Protein AF-A0A8X6XCZ1-F1 (afdb_monomer_lite)

Organism: NCBI:txid2747483

InterPro domains:
  IPR029526 PiggyBac transposable element-derived protein [PF13843] (1-71)
  IPR052638 PiggyBac transposable element-derived [PTHR47055] (13-77)

pLDDT: mean 87.49, std 7.3, range [63.38, 96.12]

Structure (mmCIF, N/CA/C/O backbone):
data_AF-A0A8X6XCZ1-F1
#
_entry.id   AF-A0A8X6XCZ1-F1
#
loop_
_atom_site.group_PDB
_atom_site.id
_atom_site.type_symbol
_atom_site.label_atom_id
_atom_site.label_alt_id
_atom_site.label_comp_id
_atom_site.label_asym_id
_atom_site.label_entity_id
_atom_site.label_seq_id
_atom_site.pdbx_PDB_ins_code
_atom_site.Cartn_x
_atom_site.Cartn_y
_atom_site.Cartn_z
_atom_site.occupancy
_atom_site.B_iso_or_equiv
_atom_site.auth_seq_id
_atom_site.auth_comp_id
_atom_site.auth_asym_id
_atom_site.auth_atom_id
_atom_site.pdbx_PDB_model_num
ATOM 1 N N . MET A 1 1 ?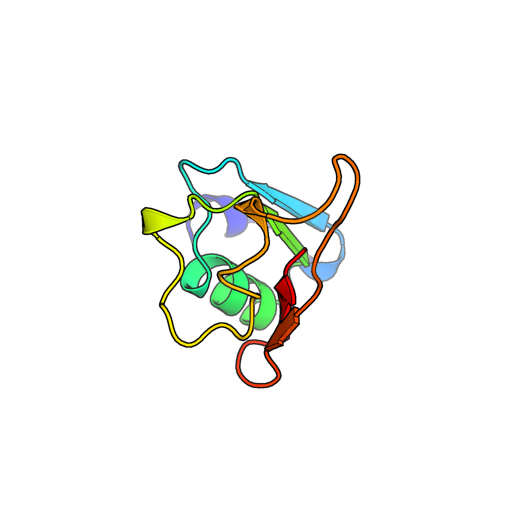 -7.973 8.224 12.418 1.00 69.31 1 MET A N 1
ATOM 2 C CA . MET A 1 1 ? -8.296 8.828 11.103 1.00 69.31 1 MET A CA 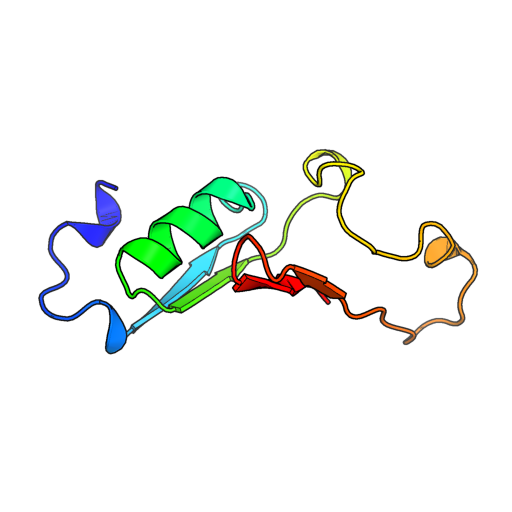1
ATOM 3 C C . MET A 1 1 ? -9.810 9.049 11.001 1.00 69.31 1 MET A C 1
ATOM 5 O O . MET A 1 1 ? -10.543 8.081 11.107 1.00 69.31 1 MET A O 1
ATOM 9 N N . LYS A 1 2 ? -10.307 10.278 10.769 1.00 81.31 2 LYS A N 1
ATOM 10 C CA . LYS A 1 2 ? -11.741 10.629 10.960 1.00 81.31 2 LYS A CA 1
ATOM 11 C C . LYS A 1 2 ? -12.766 9.788 10.194 1.00 81.31 2 LYS A C 1
ATOM 13 O O . LYS A 1 2 ? -13.862 9.547 10.684 1.00 81.31 2 LYS A O 1
ATOM 18 N N . LEU A 1 3 ? -12.420 9.343 8.988 1.00 85.25 3 LEU A N 1
ATOM 19 C CA . LEU A 1 3 ? -13.341 8.588 8.133 1.00 85.25 3 LEU A CA 1
ATOM 20 C C . LEU A 1 3 ? -13.480 7.113 8.541 1.00 85.25 3 LEU A C 1
ATOM 22 O O . LEU A 1 3 ? -14.450 6.479 8.133 1.00 85.25 3 LEU A O 1
ATOM 26 N N . THR A 1 4 ? -12.554 6.570 9.342 1.00 86.38 4 THR A N 1
ATOM 27 C CA . THR A 1 4 ? -12.611 5.177 9.817 1.00 86.38 4 THR A CA 1
ATOM 28 C C . THR A 1 4 ? -13.107 5.004 11.245 1.00 86.38 4 THR A C 1
ATOM 30 O O . THR A 1 4 ? -13.378 3.875 11.643 1.00 86.38 4 THR A O 1
ATOM 33 N N . GLU A 1 5 ? -13.292 6.090 11.998 1.00 85.88 5 GLU A N 1
ATOM 34 C CA . GLU A 1 5 ? -13.572 6.056 13.445 1.00 85.88 5 GLU A CA 1
ATOM 35 C C . GLU A 1 5 ? -14.822 5.248 13.836 1.00 85.88 5 GLU A C 1
ATOM 37 O O . GLU A 1 5 ? -14.911 4.770 14.961 1.00 85.88 5 GLU A O 1
ATOM 42 N N . ASN A 1 6 ? -15.772 5.050 12.917 1.00 86.19 6 ASN A N 1
ATOM 43 C CA . ASN A 1 6 ? -17.022 4.330 13.183 1.00 86.19 6 ASN A CA 1
ATOM 44 C C . ASN A 1 6 ? -17.033 2.876 12.673 1.00 86.19 6 ASN A C 1
ATOM 46 O O . ASN A 1 6 ? -18.078 2.219 12.705 1.00 86.19 6 ASN A O 1
ATOM 50 N N . PHE A 1 7 ? -15.913 2.347 12.170 1.00 88.19 7 PHE A N 1
ATOM 51 C CA . PHE A 1 7 ? -15.865 0.947 11.747 1.00 88.19 7 PHE A CA 1
ATOM 52 C C . PHE A 1 7 ? -15.721 0.014 12.951 1.00 88.19 7 PHE A C 1
ATOM 54 O O . PHE A 1 7 ? -14.655 -0.113 13.537 1.00 88.19 7 PHE A O 1
ATOM 61 N N . VAL A 1 8 ? -16.799 -0.711 13.259 1.00 85.00 8 VAL A N 1
ATOM 62 C CA . VAL A 1 8 ? -16.847 -1.700 14.354 1.00 85.00 8 VAL A CA 1
ATOM 63 C C . VAL A 1 8 ? -15.871 -2.867 14.138 1.00 85.00 8 VAL A C 1
ATOM 65 O O . VAL A 1 8 ? -15.377 -3.442 15.100 1.00 85.00 8 VAL A O 1
ATOM 68 N N . ASN A 1 9 ? -15.580 -3.226 12.881 1.00 90.38 9 ASN A N 1
ATOM 69 C CA . ASN A 1 9 ? -14.609 -4.268 12.542 1.00 90.38 9 ASN A CA 1
ATOM 70 C C . ASN A 1 9 ? -13.740 -3.846 11.338 1.00 90.38 9 ASN A C 1
ATOM 72 O O . ASN A 1 9 ? -14.142 -4.084 10.191 1.00 90.38 9 ASN A O 1
ATOM 76 N N . PRO A 1 10 ? -12.558 -3.254 11.576 1.00 90.06 10 PRO A N 1
ATOM 77 C CA . PRO A 1 10 ? -11.619 -2.833 10.533 1.00 90.06 10 PRO A CA 1
ATOM 78 C C . PRO A 1 10 ? -11.251 -3.932 9.527 1.00 90.06 10 PRO A C 1
ATOM 80 O O . PRO A 1 10 ? -11.269 -3.710 8.317 1.00 90.06 10 PRO A O 1
ATOM 83 N N . SER A 1 11 ? -11.036 -5.156 10.016 1.00 91.00 11 SER A N 1
ATOM 84 C CA . SER A 1 11 ? -10.578 -6.294 9.205 1.00 91.00 11 SER A CA 1
ATOM 85 C C . SER A 1 11 ? -11.610 -6.815 8.192 1.00 91.00 11 SER A C 1
ATOM 87 O O . SER A 1 11 ? -11.258 -7.564 7.271 1.00 91.00 11 SER A O 1
ATOM 89 N N . SER A 1 12 ? -12.880 -6.418 8.360 1.00 93.00 12 SER A N 1
ATOM 90 C CA . SER A 1 12 ? -14.006 -6.807 7.499 1.00 93.00 12 SER A CA 1
ATOM 91 C C . SER A 1 12 ? -14.105 -5.996 6.207 1.00 93.00 12 SER A C 1
ATOM 93 O O . SER A 1 12 ? -14.927 -6.315 5.348 1.00 93.00 12 SER A O 1
ATOM 95 N N . ARG A 1 13 ? -13.302 -4.935 6.064 1.00 89.31 13 ARG A N 1
ATOM 96 C CA . ARG A 1 13 ? -13.355 -4.023 4.919 1.00 89.31 13 ARG A CA 1
ATOM 97 C C . ARG A 1 13 ? -11.969 -3.799 4.333 1.00 89.31 13 ARG A C 1
ATOM 99 O O . ARG A 1 13 ? -10.951 -3.943 5.005 1.00 89.31 13 ARG A O 1
ATOM 106 N N . THR A 1 14 ? -11.955 -3.420 3.062 1.00 94.44 14 THR A N 1
ATOM 107 C CA . THR A 1 14 ? -10.751 -2.974 2.366 1.00 94.44 14 THR A CA 1
ATOM 108 C C . THR A 1 14 ? -10.961 -1.546 1.898 1.00 94.44 14 THR A C 1
ATOM 110 O O . THR A 1 14 ? -12.002 -1.220 1.325 1.00 94.44 14 THR A O 1
ATOM 113 N N . LEU A 1 15 ? -9.995 -0.688 2.201 1.00 95.06 15 LEU A N 1
ATOM 114 C CA . LEU A 1 15 ? -9.993 0.716 1.823 1.00 95.06 15 LEU A CA 1
ATOM 115 C C . LEU A 1 15 ? -9.195 0.894 0.533 1.00 95.06 15 LEU A C 1
ATOM 117 O O . LEU A 1 15 ? -8.107 0.341 0.386 1.00 95.06 15 LEU A O 1
ATOM 121 N N . TYR A 1 16 ? -9.732 1.686 -0.389 1.00 95.50 16 TYR A N 1
ATOM 122 C CA . TYR A 1 16 ? -9.089 1.986 -1.663 1.00 95.50 16 TYR A CA 1
ATOM 123 C C . TYR A 1 16 ? -8.851 3.487 -1.769 1.00 95.50 16 TYR A C 1
ATOM 125 O O . TYR A 1 16 ? -9.781 4.275 -1.590 1.00 95.50 16 TYR A O 1
ATOM 133 N N . PHE A 1 17 ? -7.612 3.877 -2.054 1.00 95.25 17 PHE A N 1
ATOM 134 C CA . PHE A 1 17 ? -7.198 5.274 -2.125 1.00 95.25 17 PHE A CA 1
ATOM 135 C C . PHE A 1 17 ? -6.675 5.629 -3.516 1.00 95.25 17 PHE A C 1
ATOM 137 O O . PHE A 1 17 ? -5.843 4.927 -4.089 1.00 95.25 17 PHE A O 1
ATOM 144 N N . ASP A 1 18 ? -7.121 6.771 -4.031 1.00 94.25 18 ASP A N 1
ATOM 145 C CA . ASP A 1 18 ? -6.452 7.446 -5.143 1.00 94.25 18 ASP A CA 1
ATOM 146 C C . ASP A 1 18 ? -5.122 8.079 -4.675 1.00 94.25 18 ASP A C 1
ATOM 148 O O . ASP A 1 18 ? -4.897 8.325 -3.485 1.00 94.25 18 ASP A O 1
ATOM 152 N N . ASN A 1 19 ? -4.263 8.409 -5.637 1.00 91.56 19 ASN A N 1
ATOM 153 C CA . ASN A 1 19 ? -2.982 9.091 -5.490 1.00 91.56 19 ASN A CA 1
ATOM 154 C C . ASN A 1 19 ? -3.021 10.423 -4.747 1.00 91.56 19 ASN A C 1
ATOM 156 O O . ASN A 1 19 ? -1.974 10.884 -4.286 1.00 91.56 19 ASN A O 1
ATOM 160 N N . PHE A 1 20 ? -4.190 11.052 -4.614 1.00 90.69 20 PHE A N 1
ATO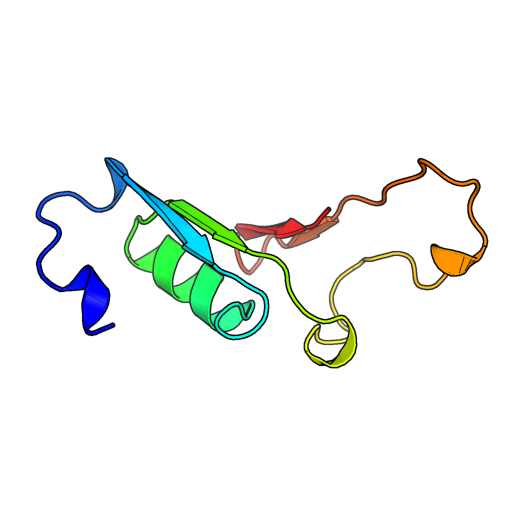M 161 C CA . PHE A 1 20 ? -4.316 12.250 -3.800 1.00 90.69 20 PHE A CA 1
ATOM 162 C C . PHE A 1 20 ? -4.112 11.944 -2.310 1.00 90.69 20 PHE A C 1
ATOM 164 O O . PHE A 1 20 ? -3.363 12.665 -1.645 1.00 90.69 20 PHE A O 1
ATOM 171 N N . PHE A 1 21 ? -4.725 10.861 -1.823 1.00 89.31 21 PHE A N 1
ATOM 172 C CA . PHE A 1 21 ? -4.763 10.489 -0.406 1.00 89.31 21 PHE A CA 1
ATOM 173 C C . PHE A 1 21 ? -3.710 9.446 -0.024 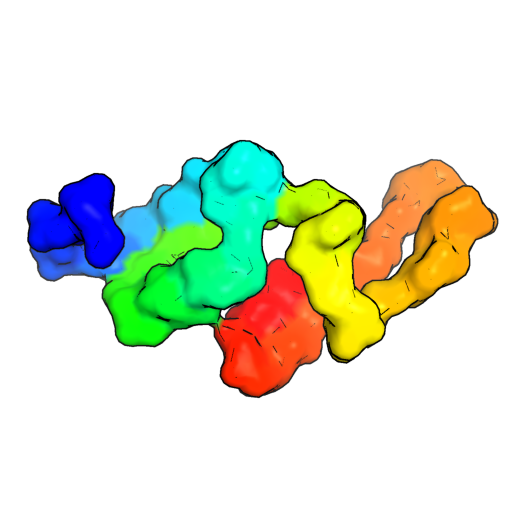1.00 89.31 21 PHE A C 1
ATOM 175 O O . PHE A 1 21 ? -3.298 9.412 1.130 1.00 89.31 21 PHE A O 1
ATOM 182 N N . ALA A 1 22 ? -3.283 8.601 -0.965 1.00 91.62 22 ALA A N 1
ATOM 183 C CA . ALA A 1 22 ? -2.363 7.510 -0.671 1.00 91.62 22 ALA A CA 1
ATOM 184 C C . ALA A 1 22 ? -0.947 8.013 -0.332 1.00 91.62 22 ALA A C 1
ATOM 186 O O . ALA A 1 22 ? -0.329 8.771 -1.089 1.00 91.62 22 ALA A O 1
ATOM 187 N N . SER A 1 23 ? -0.424 7.532 0.793 1.00 91.25 23 SER A N 1
ATOM 188 C CA . SER A 1 23 ? 0.984 7.592 1.185 1.00 91.25 23 SER A CA 1
ATOM 189 C C . SER A 1 23 ? 1.360 6.294 1.896 1.00 91.25 23 SER A C 1
ATOM 191 O O . SER A 1 23 ? 0.490 5.593 2.415 1.00 91.25 23 SER A O 1
ATOM 193 N N . THR A 1 24 ? 2.649 5.969 1.937 1.00 89.81 24 THR A N 1
ATOM 194 C CA . THR A 1 24 ? 3.127 4.768 2.633 1.00 89.81 24 THR A CA 1
ATOM 195 C C . THR A 1 24 ? 2.856 4.840 4.133 1.00 89.81 24 THR A C 1
ATOM 197 O O . THR A 1 24 ? 2.388 3.865 4.708 1.00 89.81 24 THR A O 1
ATOM 200 N N . ASP A 1 25 ? 3.028 6.016 4.745 1.00 90.88 25 ASP A N 1
ATOM 201 C CA . ASP A 1 25 ? 2.735 6.231 6.168 1.00 90.88 25 ASP A CA 1
ATOM 202 C C . ASP A 1 25 ? 1.256 5.994 6.486 1.00 90.88 25 ASP A C 1
ATOM 204 O O . ASP A 1 25 ? 0.928 5.340 7.473 1.00 90.88 25 ASP A O 1
ATOM 208 N N . LEU A 1 26 ? 0.350 6.465 5.618 1.00 92.12 26 LEU A N 1
ATOM 209 C CA . LEU A 1 26 ? -1.083 6.225 5.773 1.00 92.12 26 LEU A CA 1
ATOM 210 C C . LEU A 1 26 ? -1.403 4.728 5.706 1.00 92.12 26 LEU A C 1
ATOM 212 O O . LEU A 1 26 ? -2.160 4.228 6.535 1.00 92.12 26 LEU A O 1
ATOM 216 N N . LEU A 1 27 ? -0.850 4.019 4.716 1.00 92.50 27 LEU A N 1
ATOM 217 C CA . LEU A 1 27 ? -1.086 2.584 4.551 1.00 92.50 27 LEU A CA 1
ATOM 218 C C . LEU A 1 27 ? -0.537 1.784 5.738 1.00 92.50 27 LEU A C 1
ATOM 220 O O . LEU A 1 27 ? -1.221 0.879 6.214 1.00 92.50 27 LEU A O 1
ATOM 224 N N . LYS A 1 28 ? 0.631 2.166 6.265 1.00 92.38 28 LYS A N 1
ATOM 225 C CA . LYS A 1 28 ? 1.209 1.565 7.470 1.00 92.38 28 LYS A CA 1
ATOM 226 C C . LYS A 1 28 ? 0.306 1.762 8.690 1.00 92.38 28 LYS A C 1
ATOM 228 O O . LYS A 1 28 ? -0.069 0.783 9.327 1.00 92.38 28 LYS A O 1
ATOM 233 N N . SER A 1 29 ? -0.118 2.997 8.974 1.00 93.31 29 SER A N 1
ATOM 234 C CA . SER A 1 29 ? -1.014 3.278 10.108 1.00 93.31 29 SER A CA 1
ATOM 235 C C . SER A 1 29 ? -2.361 2.559 9.992 1.00 93.31 29 SER A C 1
ATOM 237 O O . SER A 1 29 ? -2.922 2.115 10.989 1.00 93.31 29 SER A O 1
ATOM 239 N N . LEU A 1 30 ? -2.886 2.393 8.775 1.00 93.38 30 LEU A N 1
ATOM 240 C CA . LEU A 1 30 ? -4.095 1.601 8.540 1.00 93.38 30 LEU A CA 1
ATOM 241 C C . LEU A 1 30 ? -3.890 0.115 8.848 1.00 93.38 30 LEU A C 1
ATOM 243 O O . LEU A 1 30 ? -4.777 -0.501 9.439 1.00 93.38 30 LEU A O 1
ATOM 247 N N . GLY A 1 31 ? -2.738 -0.443 8.474 1.00 92.56 31 GLY A N 1
ATOM 248 C CA . GLY A 1 31 ? -2.356 -1.811 8.822 1.00 92.56 31 GLY A CA 1
ATOM 249 C C . GLY A 1 31 ? -2.250 -2.015 10.335 1.00 92.56 31 GLY A C 1
ATOM 250 O O . GLY A 1 31 ? -2.803 -2.981 10.859 1.00 92.56 31 GLY A O 1
ATOM 251 N N . GLU A 1 32 ? -1.649 -1.059 11.051 1.00 92.69 32 GLU A N 1
ATOM 252 C CA . GLU A 1 32 ? -1.590 -1.040 12.523 1.00 92.69 32 GLU A CA 1
ATOM 253 C C . GLU A 1 32 ? -2.999 -0.998 13.155 1.00 92.69 32 GLU A C 1
ATOM 255 O O . GLU A 1 32 ? -3.256 -1.649 14.168 1.00 92.69 32 GLU A O 1
ATOM 260 N N . GLU A 1 33 ? -3.954 -0.313 12.515 1.00 92.12 33 GLU A N 1
ATOM 261 C CA . GLU A 1 33 ? -5.382 -0.304 12.878 1.00 92.12 33 GLU A CA 1
ATOM 262 C C . GLU A 1 33 ? -6.164 -1.544 12.366 1.00 92.12 33 GLU A C 1
ATOM 264 O O . GLU A 1 33 ? -7.391 -1.605 12.474 1.00 92.12 33 GLU A O 1
ATOM 269 N N . SER A 1 34 ? -5.481 -2.566 11.831 1.00 93.06 34 SER A N 1
ATOM 270 C CA . SER A 1 34 ? -6.063 -3.802 11.269 1.00 93.06 34 SER A CA 1
ATOM 271 C C . SER A 1 34 ? -6.957 -3.611 10.034 1.00 93.06 34 SER A C 1
ATOM 273 O O . SER A 1 34 ? -7.741 -4.502 9.682 1.00 93.06 34 SER A O 1
ATOM 275 N N . PHE A 1 35 ? -6.856 -2.472 9.347 1.00 94.31 35 PHE A N 1
ATOM 276 C CA . PHE A 1 35 ? -7.481 -2.282 8.042 1.00 94.31 35 PHE A CA 1
ATOM 277 C C . PHE A 1 35 ? -6.637 -2.915 6.941 1.00 94.31 35 PHE A C 1
ATOM 279 O O . PHE A 1 35 ? -5.412 -2.829 6.924 1.00 94.31 35 PHE A O 1
ATOM 286 N N . ARG A 1 36 ? -7.317 -3.473 5.939 1.00 94.62 36 ARG A N 1
ATOM 287 C CA . ARG A 1 36 ? -6.696 -3.728 4.637 1.00 94.62 36 ARG A CA 1
ATOM 288 C C . ARG A 1 36 ? -6.831 -2.477 3.785 1.00 94.62 36 ARG A C 1
ATOM 290 O O . ARG A 1 36 ? -7.926 -1.922 3.695 1.00 94.62 36 ARG A O 1
ATOM 297 N N . ALA A 1 37 ? -5.751 -2.051 3.144 1.00 95.31 37 ALA A N 1
ATOM 298 C CA . ALA A 1 37 ? -5.760 -0.867 2.301 1.00 95.31 37 ALA A CA 1
ATOM 299 C C . ALA A 1 37 ? -4.916 -1.056 1.039 1.00 95.31 37 ALA A C 1
ATOM 301 O O . ALA A 1 37 ? -3.907 -1.756 1.039 1.00 95.31 37 ALA A O 1
ATOM 302 N N . THR A 1 38 ? -5.335 -0.419 -0.048 1.00 96.12 38 THR A N 1
ATOM 303 C CA . THR A 1 38 ? -4.596 -0.372 -1.312 1.00 96.12 38 THR A CA 1
ATOM 304 C C . THR A 1 38 ? -4.749 1.014 -1.914 1.00 96.12 38 THR A C 1
ATOM 306 O O . THR A 1 38 ? -5.818 1.619 -1.835 1.00 96.12 38 THR A O 1
ATOM 309 N N . GLY A 1 39 ? -3.700 1.537 -2.533 1.00 95.12 39 GLY A N 1
ATOM 310 C CA . GLY A 1 39 ? -3.800 2.798 -3.247 1.00 95.12 39 GLY A CA 1
ATOM 311 C C . GLY A 1 39 ? -2.656 3.006 -4.216 1.00 95.12 39 GLY A C 1
ATOM 312 O O . GLY A 1 39 ? -1.599 2.397 -4.092 1.00 95.12 39 GLY A O 1
ATOM 313 N N . THR A 1 40 ? -2.881 3.874 -5.192 1.00 94.25 40 THR A N 1
ATOM 314 C CA . THR A 1 40 ? -1.842 4.288 -6.139 1.00 94.25 40 THR A CA 1
ATOM 315 C C . THR A 1 40 ? -1.039 5.424 -5.527 1.00 94.25 40 THR A C 1
ATOM 317 O O . THR A 1 40 ? -1.645 6.399 -5.102 1.00 94.25 40 THR A O 1
ATOM 320 N N . ILE A 1 41 ? 0.289 5.362 -5.510 1.00 90.75 41 ILE A N 1
ATOM 321 C CA . ILE A 1 41 ? 1.138 6.444 -4.987 1.00 90.75 41 ILE A CA 1
ATOM 322 C C . ILE A 1 41 ? 1.847 7.122 -6.161 1.00 90.75 41 ILE A C 1
ATOM 324 O O . ILE A 1 41 ? 2.279 6.465 -7.105 1.00 90.75 41 ILE A O 1
ATOM 328 N N . ARG A 1 42 ? 1.953 8.456 -6.135 1.00 88.06 42 ARG A N 1
ATOM 329 C CA . ARG A 1 42 ? 2.764 9.176 -7.129 1.00 88.06 42 ARG A CA 1
ATOM 330 C C . ARG A 1 42 ? 4.238 8.870 -6.888 1.00 88.06 42 ARG A C 1
ATOM 332 O O . ARG A 1 42 ? 4.684 9.003 -5.756 1.00 88.06 42 ARG A O 1
ATOM 339 N N . GLU A 1 43 ? 4.994 8.592 -7.945 1.00 84.69 43 GLU A N 1
ATOM 340 C CA . GLU A 1 43 ? 6.446 8.338 -7.889 1.00 84.69 43 GLU A CA 1
ATOM 341 C C . GLU A 1 43 ? 7.194 9.405 -7.070 1.00 84.69 43 GLU A C 1
ATOM 343 O O . GLU A 1 43 ? 7.986 9.078 -6.199 1.00 84.69 43 GLU A O 1
ATOM 348 N N . SER A 1 44 ? 6.836 10.685 -7.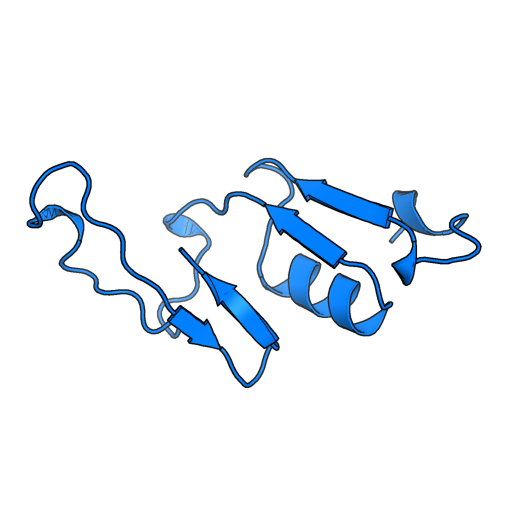229 1.00 85.00 44 SER A N 1
ATOM 349 C CA . SER A 1 44 ? 7.439 11.804 -6.485 1.00 85.00 44 SER A CA 1
ATOM 350 C C . SER A 1 44 ? 7.186 11.802 -4.967 1.00 85.00 44 SER A C 1
ATOM 352 O O . SER A 1 44 ? 7.679 12.687 -4.273 1.00 85.00 44 SER A O 1
ATOM 354 N N . ARG A 1 45 ? 6.318 10.918 -4.464 1.00 82.81 45 ARG A N 1
ATOM 355 C CA . ARG A 1 45 ? 5.976 10.757 -3.040 1.00 82.81 45 ARG A CA 1
ATOM 356 C C . ARG A 1 45 ? 6.519 9.449 -2.458 1.00 82.81 45 ARG A C 1
ATOM 358 O O . ARG A 1 45 ? 6.360 9.226 -1.262 1.00 82.81 45 ARG A O 1
ATOM 365 N N . ILE A 1 46 ? 7.108 8.586 -3.286 1.00 78.62 46 ILE A N 1
ATOM 366 C CA . ILE A 1 46 ? 7.767 7.359 -2.841 1.00 78.62 46 ILE A CA 1
ATOM 367 C C . ILE A 1 46 ? 9.145 7.762 -2.318 1.00 78.62 46 ILE A C 1
ATOM 369 O O . ILE A 1 46 ? 9.895 8.454 -3.004 1.00 78.62 46 ILE A O 1
ATOM 373 N N . ASN A 1 47 ? 9.465 7.379 -1.082 1.00 71.06 47 ASN A N 1
ATOM 374 C CA . ASN A 1 47 ? 10.797 7.620 -0.538 1.00 71.06 47 ASN A CA 1
ATOM 375 C C . ASN A 1 47 ? 11.810 6.702 -1.249 1.00 71.06 47 ASN A C 1
ATOM 377 O O . ASN A 1 47 ? 11.496 5.549 -1.528 1.00 71.06 47 ASN A O 1
ATOM 381 N N . HIS A 1 48 ? 13.021 7.175 -1.540 1.00 63.38 48 HIS A N 1
ATOM 382 C CA . HIS A 1 48 ? 13.997 6.425 -2.353 1.00 63.38 48 HIS A CA 1
ATOM 383 C C . HIS A 1 48 ? 14.515 5.124 -1.703 1.00 63.38 48 HIS A C 1
ATOM 385 O O . HIS A 1 48 ? 15.264 4.385 -2.330 1.00 63.38 48 HIS A O 1
ATOM 391 N N . GLU A 1 49 ? 14.129 4.830 -0.460 1.00 69.12 49 GLU A N 1
ATOM 392 C CA . GLU A 1 49 ? 14.499 3.594 0.240 1.00 69.12 49 GLU A CA 1
ATOM 393 C C . GLU A 1 49 ? 13.695 2.362 -0.202 1.00 69.12 49 GLU A C 1
ATOM 395 O O . GLU A 1 49 ? 14.072 1.242 0.142 1.00 69.12 49 GLU A O 1
ATOM 400 N N . TYR A 1 50 ? 12.606 2.526 -0.963 1.00 71.44 50 TYR A N 1
ATOM 401 C CA . TYR A 1 50 ? 11.861 1.370 -1.463 1.00 71.44 50 TYR A CA 1
ATOM 402 C C . TYR A 1 50 ? 12.648 0.654 -2.569 1.00 71.44 50 TYR A C 1
ATOM 404 O O . TYR A 1 50 ? 13.124 1.313 -3.493 1.00 71.44 50 TYR A O 1
ATOM 412 N N . PRO A 1 51 ? 12.759 -0.688 -2.529 1.00 68.50 51 PRO A N 1
ATOM 413 C CA . PRO A 1 51 ? 13.613 -1.456 -3.431 1.00 68.50 51 PRO A CA 1
ATOM 414 C C . PRO A 1 51 ? 12.946 -1.677 -4.800 1.00 68.50 51 PRO A C 1
ATOM 416 O O . PRO A 1 51 ? 12.910 -2.798 -5.296 1.00 68.50 51 PRO A O 1
ATOM 419 N N . LEU A 1 52 ? 12.381 -0.621 -5.387 1.00 77.50 52 LEU A N 1
ATOM 420 C CA . LEU A 1 52 ? 11.843 -0.637 -6.744 1.00 77.50 52 LEU A CA 1
ATOM 421 C C . LEU A 1 52 ? 12.956 -0.319 -7.741 1.00 77.50 52 LEU A C 1
ATOM 423 O O . LEU A 1 52 ? 13.793 0.559 -7.523 1.00 77.50 52 LEU A O 1
ATOM 427 N N . GLU A 1 53 ? 12.961 -1.024 -8.863 1.00 76.69 53 GLU A N 1
ATOM 428 C CA . GLU A 1 53 ? 13.976 -0.869 -9.885 1.00 76.69 53 GLU A CA 1
ATOM 429 C C . GLU A 1 53 ? 13.812 0.479 -10.612 1.00 76.69 53 GLU A C 1
ATOM 431 O O . GLU A 1 53 ? 12.903 0.673 -11.420 1.00 76.69 53 GLU A O 1
ATOM 436 N N . GLU A 1 54 ? 14.746 1.417 -10.407 1.00 73.38 54 GLU A N 1
ATOM 437 C CA . GLU A 1 54 ? 14.749 2.724 -11.099 1.00 73.38 54 GLU A CA 1
ATOM 438 C C . GLU A 1 54 ? 14.725 2.589 -12.635 1.00 73.38 54 GLU A C 1
ATOM 440 O O . GLU A 1 54 ? 14.310 3.488 -13.373 1.00 73.38 54 GLU A O 1
ATOM 445 N N . SER A 1 55 ? 15.173 1.436 -13.133 1.00 76.06 55 SER A N 1
ATOM 446 C CA . SER A 1 55 ? 15.286 1.117 -14.550 1.00 76.06 55 SER A CA 1
ATOM 447 C C . SER A 1 55 ? 13.963 0.687 -15.205 1.00 76.06 55 SER A C 1
ATOM 449 O O . SER A 1 55 ? 13.941 0.475 -16.417 1.00 76.06 55 SER A O 1
ATOM 451 N N . MET A 1 56 ? 12.837 0.653 -14.475 1.00 81.69 56 MET A N 1
ATOM 452 C CA . MET A 1 56 ? 11.529 0.233 -15.009 1.00 81.69 56 MET A CA 1
ATOM 453 C C . MET A 1 56 ? 11.104 0.955 -16.295 1.00 81.69 56 MET A C 1
ATOM 455 O O . MET A 1 56 ? 10.479 0.354 -17.165 1.00 81.69 56 MET A O 1
ATOM 459 N N . ARG A 1 57 ? 11.524 2.211 -16.486 1.00 79.94 57 ARG A N 1
ATOM 460 C CA . ARG A 1 57 ? 11.275 2.983 -17.721 1.00 79.94 57 ARG A CA 1
ATOM 461 C C . ARG A 1 57 ? 11.923 2.383 -18.977 1.00 79.94 57 ARG A C 1
ATOM 463 O O . ARG A 1 57 ? 11.545 2.756 -20.082 1.00 79.94 57 ARG A O 1
ATOM 470 N N . LYS A 1 58 ? 12.925 1.515 -18.816 1.00 88.38 58 LYS A N 1
ATOM 471 C CA . LYS A 1 58 ? 13.662 0.846 -19.899 1.00 88.38 58 LYS A CA 1
ATOM 472 C C . LYS A 1 58 ? 13.142 -0.564 -20.191 1.00 88.38 58 LYS A C 1
ATOM 474 O O . LYS A 1 58 ? 13.594 -1.161 -21.165 1.00 88.38 58 LYS A O 1
ATOM 479 N N . LYS A 1 59 ? 12.247 -1.107 -19.360 1.00 90.00 59 LYS A N 1
ATOM 480 C CA . LYS A 1 59 ? 11.680 -2.442 -19.571 1.00 90.00 59 LYS A CA 1
ATOM 481 C C . LYS A 1 59 ? 10.607 -2.429 -20.657 1.00 90.00 59 LYS A C 1
ATOM 483 O O . LYS A 1 59 ? 10.041 -1.390 -20.997 1.00 90.00 59 LYS A O 1
ATOM 488 N N . GLU A 1 60 ? 10.331 -3.606 -21.207 1.00 94.56 60 GLU A N 1
ATOM 489 C CA . GLU A 1 60 ? 9.280 -3.788 -22.205 1.00 94.56 60 GLU A CA 1
ATOM 490 C C . GLU A 1 60 ? 7.899 -3.460 -21.617 1.00 94.56 60 GLU A C 1
ATOM 492 O O . GLU A 1 60 ? 7.628 -3.697 -20.437 1.00 94.56 60 GLU A O 1
ATOM 497 N N . SER A 1 61 ? 7.004 -2.914 -22.444 1.00 90.56 61 SER A N 1
ATOM 498 C CA . SER A 1 61 ? 5.628 -2.620 -22.029 1.00 90.56 61 SER A CA 1
ATOM 499 C C . SER A 1 61 ? 4.921 -3.881 -21.527 1.00 90.56 61 SER A C 1
ATOM 501 O O . SER A 1 61 ? 4.974 -4.922 -22.173 1.00 90.56 61 SER A O 1
ATOM 503 N N . GLY A 1 62 ? 4.245 -3.774 -20.381 1.00 90.56 62 GLY A N 1
ATOM 504 C CA . GLY A 1 62 ? 3.652 -4.919 -19.680 1.00 90.56 62 GLY A CA 1
ATOM 505 C C . GLY A 1 62 ? 4.554 -5.532 -18.604 1.00 90.56 62 GLY A C 1
ATOM 506 O O . GLY A 1 62 ? 4.100 -6.409 -17.877 1.00 90.56 62 GLY A O 1
ATOM 507 N N . SER A 1 63 ? 5.793 -5.055 -18.457 1.00 92.06 63 SER A N 1
ATOM 508 C CA . SER A 1 63 ? 6.645 -5.406 -17.316 1.00 92.06 63 SER A CA 1
ATOM 509 C C . SER A 1 63 ? 6.159 -4.728 -16.031 1.00 92.06 63 SER A C 1
ATOM 511 O O . SER A 1 63 ? 5.796 -3.552 -16.053 1.00 92.06 63 SER A O 1
ATOM 513 N N . SER A 1 64 ? 6.228 -5.442 -14.909 1.00 89.88 64 SER A N 1
ATOM 514 C CA . SER A 1 64 ? 6.003 -4.921 -13.554 1.00 89.88 64 SER A CA 1
ATOM 515 C C . SER A 1 64 ? 7.192 -5.258 -12.659 1.00 89.88 64 SER A C 1
ATOM 517 O O . SER A 1 64 ? 7.909 -6.228 -12.921 1.00 89.88 64 SER A O 1
ATOM 519 N N . ASP A 1 65 ? 7.387 -4.478 -11.606 1.00 89.31 65 ASP A N 1
ATOM 520 C CA . ASP A 1 65 ? 8.338 -4.788 -10.544 1.00 89.31 65 ASP A CA 1
ATOM 521 C C . ASP A 1 65 ? 7.583 -4.934 -9.233 1.00 89.31 65 ASP A C 1
ATOM 523 O O . ASP A 1 65 ? 6.522 -4.348 -9.067 1.00 89.31 65 ASP A O 1
ATOM 527 N N . ILE A 1 66 ? 8.078 -5.773 -8.335 1.00 89.19 66 ILE A N 1
ATOM 528 C CA . ILE A 1 66 ? 7.364 -6.099 -7.108 1.00 89.19 66 ILE A CA 1
ATOM 529 C C . ILE A 1 66 ? 8.338 -6.025 -5.948 1.00 89.19 66 ILE A C 1
ATOM 531 O O . ILE A 1 66 ? 9.365 -6.702 -5.936 1.00 89.19 66 ILE A O 1
ATOM 535 N N . ALA A 1 67 ? 7.960 -5.259 -4.932 1.00 88.56 67 ALA A N 1
ATOM 536 C CA . ALA A 1 67 ? 8.723 -5.099 -3.709 1.00 88.56 67 ALA A CA 1
ATOM 537 C C . ALA A 1 67 ? 7.831 -5.323 -2.485 1.00 88.56 67 ALA A C 1
ATOM 539 O O . ALA A 1 67 ? 6.670 -4.922 -2.456 1.00 88.56 67 ALA A O 1
ATOM 540 N N . PHE A 1 68 ? 8.392 -5.938 -1.446 1.00 89.12 68 PHE A N 1
ATOM 541 C CA . PHE A 1 68 ? 7.750 -6.032 -0.139 1.00 89.12 68 PHE A CA 1
ATOM 542 C C . PHE A 1 68 ? 8.670 -5.433 0.916 1.00 89.12 68 PHE A C 1
ATOM 544 O O . PHE A 1 68 ? 9.785 -5.919 1.116 1.00 89.12 68 PHE A O 1
ATOM 551 N N . ASP A 1 69 ? 8.205 -4.383 1.584 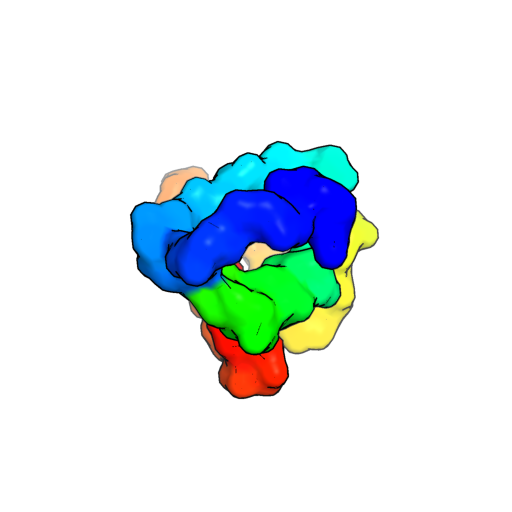1.00 86.56 69 ASP A N 1
ATOM 552 C CA . ASP A 1 69 ? 8.921 -3.793 2.707 1.00 86.56 69 ASP A CA 1
ATOM 553 C C . ASP A 1 69 ? 8.530 -4.514 4.000 1.00 86.56 69 ASP A C 1
ATOM 555 O O . ASP A 1 69 ? 7.407 -4.386 4.484 1.00 86.56 69 ASP A O 1
ATOM 559 N N . GLN A 1 70 ? 9.474 -5.254 4.584 1.00 86.50 70 GLN A N 1
ATOM 560 C CA . GLN A 1 70 ? 9.261 -5.987 5.834 1.00 86.50 70 GLN A CA 1
ATOM 561 C C . GLN A 1 70 ? 9.052 -5.065 7.045 1.00 86.50 70 GLN A C 1
ATOM 563 O O . GLN A 1 70 ? 8.476 -5.502 8.036 1.00 86.50 70 GLN A O 1
ATOM 568 N N . ASN A 1 71 ? 9.504 -3.806 6.986 1.00 85.62 71 ASN A N 1
ATOM 569 C CA . ASN A 1 71 ? 9.392 -2.874 8.112 1.00 85.62 71 ASN A CA 1
ATOM 570 C C . ASN A 1 71 ? 8.015 -2.208 8.197 1.00 85.62 71 ASN A C 1
ATOM 572 O O . ASN A 1 71 ? 7.558 -1.853 9.287 1.00 85.62 71 ASN A O 1
ATOM 576 N N . SER A 1 72 ? 7.383 -1.958 7.051 1.00 84.56 72 SER A N 1
ATOM 577 C CA . SER A 1 72 ? 6.029 -1.399 6.971 1.00 84.56 72 SER A CA 1
ATOM 578 C C . SER A 1 72 ? 4.959 -2.441 6.648 1.00 84.56 72 SER A C 1
ATOM 580 O O . SER A 1 72 ? 3.778 -2.119 6.725 1.00 84.56 72 SER A O 1
ATOM 582 N N . GLU A 1 73 ? 5.365 -3.665 6.299 1.00 88.81 73 GLU A N 1
ATOM 583 C CA . GLU A 1 73 ? 4.505 -4.739 5.785 1.00 88.81 73 GLU A CA 1
ATOM 584 C C . GLU A 1 73 ? 3.700 -4.316 4.541 1.00 88.81 73 GLU A C 1
ATOM 586 O O . GLU A 1 73 ? 2.593 -4.797 4.288 1.00 88.81 73 GLU A O 1
ATOM 591 N N . ILE A 1 74 ? 4.266 -3.409 3.735 1.00 89.88 74 ILE A N 1
ATOM 592 C CA . ILE A 1 74 ? 3.643 -2.891 2.515 1.00 89.88 74 ILE A CA 1
ATOM 593 C C . ILE A 1 74 ? 4.143 -3.669 1.298 1.00 89.88 74 ILE A C 1
ATOM 595 O O . ILE A 1 74 ? 5.343 -3.856 1.090 1.00 89.88 74 ILE A O 1
ATOM 599 N N . PHE A 1 75 ? 3.195 -4.062 0.450 1.00 91.44 75 PHE A N 1
ATOM 600 C CA . PHE A 1 75 ? 3.444 -4.647 -0.862 1.00 91.44 75 PHE A CA 1
ATOM 601 C C . PHE A 1 75 ? 3.286 -3.587 -1.960 1.00 91.44 75 PHE A C 1
ATOM 603 O O . PHE A 1 75 ? 2.246 -2.931 -2.049 1.00 91.44 75 PHE A O 1
ATOM 610 N N . LEU A 1 76 ? 4.317 -3.427 -2.786 1.00 89.31 76 LEU A N 1
ATOM 611 C CA . LEU A 1 76 ? 4.413 -2.479 -3.896 1.00 89.31 76 LEU A CA 1
ATOM 612 C C . LEU A 1 76 ? 4.500 -3.247 -5.218 1.00 89.31 76 LEU A C 1
ATOM 614 O O . LEU A 1 76 ? 5.172 -4.277 -5.290 1.00 89.31 76 LEU A O 1
ATOM 618 N N . VAL A 1 77 ? 3.814 -2.730 -6.240 1.00 88.19 77 VAL A N 1
ATOM 619 C CA . VAL A 1 77 ? 3.683 -3.305 -7.592 1.00 88.19 77 VAL A CA 1
ATOM 620 C C . VAL A 1 77 ? 3.815 -2.201 -8.633 1.00 88.19 77 VAL A C 1
ATOM 622 O O . VAL A 1 77 ? 3.344 -1.080 -8.321 1.00 88.19 77 VAL A O 1
#

Foldseek 3Di:
DVVCPPPPDQQVDEAEDEQVPDALVVCLVSVVVNHHYDYDHDPVRDDPPWPFDPCPVVDDPPDDDWGADPVSRDIDD

Radius of gyration: 14.13 Å; chains: 1; bounding box: 32×19×37 Å

Sequence (77 aa):
MKLTENFVNPSSRTLYFDNFFASTDLLKSLGEESFRATGTIRESRINHEYPLEESMRKKESGSSDIAFDQNSEIFLV

Secondary structure (DSSP, 8-state):
-TTTTT-S-GGG-EEEE-TTT--HHHHHHHHHTT-EEEE---GGGS-TTS---GGGGGSPTT----EEETTTTEEE-